Protein AF-A0A7W6GK33-F1 (afdb_monomer)

Sequence (83 aa):
MGRGNVNLYVLACAMITLAAPAAAEEAIVPDGARESTETDSCRSFGPGYFKLAGTQTCMKIGGSVRVDIGGGDPSRNGEPSKD

Mean predicted aligned error: 19.97 Å

Foldseek 3Di:
DPPVVVVVVVVVVVVVVVPDPPPPPPPPVPPPDPVCCLPCLPCVVPPQWHADPPDSDIDHDDDDDDDDDDDDDPDPPDDDDDD

InterPro domains:
  IPR003684 Porin, alpha proteobacteria type [PF02530] (41-78)

Organism: NCBI:txid1636188

Structure (mmCIF, N/CA/C/O backbone):
data_AF-A0A7W6GK33-F1
#
_entry.id   AF-A0A7W6GK33-F1
#
loop_
_atom_site.group_PDB
_atom_site.id
_atom_site.type_symbol
_atom_site.label_atom_id
_atom_site.label_alt_id
_atom_site.label_comp_id
_atom_site.label_asym_id
_atom_site.label_entity_id
_atom_site.label_seq_id
_atom_site.pdbx_PDB_ins_code
_atom_site.Cartn_x
_atom_site.Cartn_y
_atom_site.Cartn_z
_atom_site.occupancy
_atom_site.B_iso_or_equiv
_atom_site.auth_seq_id
_atom_site.auth_comp_id
_atom_site.auth_asym_id
_atom_site.auth_atom_id
_atom_site.pdbx_PDB_model_num
ATOM 1 N N . MET A 1 1 ? -36.100 11.786 56.799 1.00 54.59 1 MET A N 1
ATOM 2 C CA . MET A 1 1 ? -35.821 11.672 55.348 1.00 54.59 1 MET A CA 1
ATOM 3 C C . MET A 1 1 ? -34.414 11.117 55.158 1.00 54.59 1 MET A C 1
ATOM 5 O O . MET A 1 1 ? -33.525 11.618 55.823 1.00 54.59 1 MET A O 1
ATOM 9 N N . GLY A 1 2 ? -34.192 10.092 54.324 1.00 60.94 2 GLY A N 1
ATOM 10 C CA . GLY A 1 2 ? -32.819 9.655 53.989 1.00 60.94 2 GLY A CA 1
ATOM 11 C C . GLY A 1 2 ? -32.640 8.190 53.569 1.00 60.94 2 GLY A C 1
ATOM 12 O O . GLY A 1 2 ? -31.648 7.860 52.936 1.00 60.94 2 GLY A O 1
ATOM 13 N N . ARG A 1 3 ? -33.601 7.301 53.863 1.00 61.72 3 ARG A N 1
ATOM 14 C CA . ARG A 1 3 ? -33.454 5.852 53.594 1.00 61.72 3 ARG A CA 1
ATOM 15 C C . ARG A 1 3 ? -33.733 5.445 52.136 1.00 61.72 3 ARG A C 1
ATOM 17 O O . ARG A 1 3 ? -33.217 4.426 51.698 1.00 61.72 3 ARG A O 1
ATOM 24 N N . GLY A 1 4 ? -34.504 6.236 51.380 1.00 65.12 4 GLY A N 1
ATOM 25 C CA . GLY A 1 4 ? -34.861 5.921 49.986 1.00 65.12 4 GLY A CA 1
ATOM 26 C C . GLY A 1 4 ? -33.716 6.126 48.988 1.00 65.12 4 GLY A C 1
ATOM 27 O O . GLY A 1 4 ? -33.481 5.278 48.135 1.00 65.12 4 GLY A O 1
ATOM 28 N N . ASN A 1 5 ? -32.955 7.213 49.145 1.00 68.75 5 ASN A N 1
ATOM 29 C CA . ASN A 1 5 ? -31.904 7.584 48.190 1.00 68.75 5 ASN A CA 1
ATOM 30 C C . ASN A 1 5 ? -30.645 6.720 48.349 1.00 68.75 5 ASN A C 1
ATOM 32 O O . ASN A 1 5 ? -29.980 6.423 47.365 1.00 68.75 5 ASN A O 1
ATOM 36 N N . VAL A 1 6 ? -30.345 6.274 49.575 1.00 79.06 6 VAL A N 1
ATOM 37 C CA . VAL A 1 6 ? -29.183 5.416 49.854 1.00 79.06 6 VAL A CA 1
ATOM 38 C C . VAL A 1 6 ? -29.384 4.014 49.278 1.00 79.06 6 VAL A C 1
ATOM 40 O O . VAL A 1 6 ? -28.475 3.484 48.651 1.00 79.06 6 VAL A O 1
ATOM 43 N N . ASN A 1 7 ? -30.581 3.430 49.416 1.00 76.81 7 ASN A N 1
ATOM 44 C CA . ASN A 1 7 ? -30.851 2.094 48.879 1.00 76.81 7 ASN A CA 1
ATOM 45 C C . ASN A 1 7 ? -30.872 2.088 47.339 1.00 76.81 7 ASN A C 1
ATOM 47 O O . ASN A 1 7 ? -30.360 1.165 46.712 1.00 76.81 7 ASN A O 1
ATOM 51 N N . LEU A 1 8 ? -31.398 3.161 46.733 1.00 75.06 8 LEU A N 1
ATOM 52 C CA . LEU A 1 8 ? -31.348 3.361 45.284 1.00 75.06 8 LEU A CA 1
ATOM 53 C C . LEU A 1 8 ? -29.902 3.495 44.774 1.00 75.06 8 LEU A C 1
ATOM 55 O O . LEU A 1 8 ? -29.559 2.910 43.750 1.00 75.06 8 LEU A O 1
ATOM 59 N N . TYR A 1 9 ? -29.047 4.216 45.505 1.00 78.38 9 TYR A N 1
ATOM 60 C CA . TYR A 1 9 ? -27.639 4.399 45.143 1.00 78.38 9 TYR A CA 1
ATOM 61 C C . TYR A 1 9 ? -26.828 3.097 45.264 1.00 78.38 9 TYR A C 1
ATOM 63 O O . TYR A 1 9 ? -26.048 2.772 44.373 1.00 78.38 9 TYR A O 1
ATOM 71 N N . VAL A 1 10 ? -27.059 2.304 46.317 1.00 81.62 10 VAL A N 1
ATOM 72 C CA . VAL A 1 10 ? -26.395 1.000 46.514 1.00 81.62 10 VAL A CA 1
ATOM 73 C C . VAL A 1 10 ? -26.770 0.001 45.413 1.00 81.62 10 VAL A C 1
ATOM 75 O O . VAL A 1 10 ? -25.888 -0.670 44.878 1.00 81.62 10 VAL A O 1
ATOM 78 N N . LEU A 1 11 ? -28.048 -0.059 45.019 1.00 77.81 11 LEU A N 1
ATOM 79 C CA . LEU A 1 11 ? -28.501 -0.900 43.903 1.00 77.81 11 LEU A CA 1
ATOM 80 C C . LEU A 1 11 ? -27.891 -0.461 42.563 1.00 77.81 11 LEU A C 1
ATOM 82 O O . LEU A 1 11 ? -27.463 -1.309 41.783 1.00 77.81 11 LEU A O 1
ATOM 86 N N . ALA A 1 12 ? -27.794 0.846 42.307 1.00 77.31 12 ALA A N 1
ATOM 87 C CA . ALA A 1 12 ? -27.172 1.369 41.091 1.00 77.31 12 ALA A CA 1
ATOM 88 C C . ALA A 1 12 ? -25.675 1.019 41.005 1.00 77.31 12 ALA A C 1
ATOM 90 O O . ALA A 1 12 ? -25.209 0.577 39.956 1.00 77.31 12 ALA A O 1
ATOM 91 N N . CYS A 1 13 ? -24.927 1.146 42.106 1.00 73.00 13 CYS A N 1
ATOM 92 C CA . CYS A 1 13 ? -23.512 0.768 42.144 1.00 73.00 13 CYS A CA 1
ATOM 93 C C . CYS A 1 13 ? -23.293 -0.741 41.950 1.00 73.00 13 CYS A C 1
ATOM 95 O O . CYS A 1 13 ? -22.344 -1.125 41.271 1.00 73.00 13 CYS A O 1
ATOM 97 N N . ALA A 1 14 ? -24.171 -1.591 42.494 1.00 70.12 14 ALA A N 1
ATOM 98 C CA . ALA A 1 14 ? -24.073 -3.042 42.334 1.00 70.12 14 ALA A CA 1
ATOM 99 C C . ALA A 1 14 ? -24.276 -3.497 40.877 1.00 70.12 14 ALA A C 1
ATOM 101 O O . ALA A 1 14 ? -23.628 -4.435 40.431 1.00 70.12 14 ALA A O 1
ATOM 102 N N . MET A 1 15 ? -25.130 -2.822 40.103 1.00 66.94 15 MET A N 1
ATOM 103 C CA . MET A 1 15 ? -25.346 -3.176 38.692 1.00 66.94 15 MET A CA 1
ATOM 104 C C . MET A 1 15 ? -24.139 -2.830 37.807 1.00 66.94 15 MET A C 1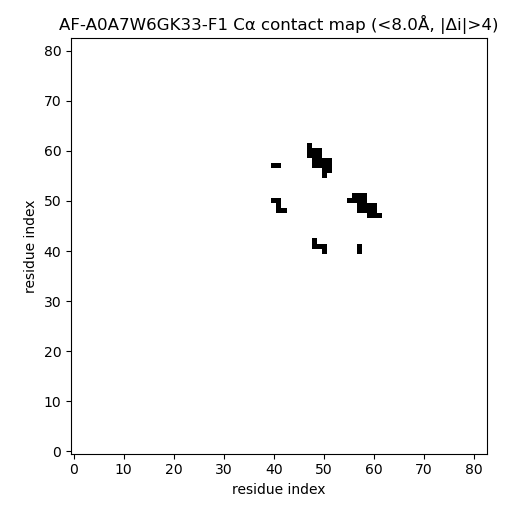
ATOM 106 O O . MET A 1 15 ? -23.874 -3.521 36.826 1.00 66.94 15 MET A O 1
ATOM 110 N N . ILE A 1 16 ? -23.382 -1.786 38.160 1.00 65.56 16 ILE A N 1
ATOM 111 C CA . ILE A 1 16 ? -22.218 -1.328 37.385 1.00 65.56 16 ILE A CA 1
ATOM 112 C C . ILE A 1 16 ? -21.041 -2.309 37.516 1.00 65.56 16 ILE A C 1
ATOM 114 O O . ILE A 1 16 ? -20.280 -2.477 36.566 1.00 65.56 16 ILE A O 1
ATOM 118 N N . THR A 1 17 ? -20.904 -3.011 38.646 1.00 62.03 17 THR A N 1
ATOM 119 C CA . THR A 1 17 ? -19.799 -3.963 38.866 1.00 62.03 17 THR A CA 1
ATOM 120 C C . THR A 1 17 ? -19.981 -5.299 38.140 1.00 62.03 17 THR A C 1
ATOM 122 O O . THR A 1 17 ? -18.988 -5.947 37.825 1.00 62.03 17 THR A O 1
ATOM 125 N N . LEU A 1 18 ? -21.218 -5.695 37.817 1.00 60.72 18 LEU A N 1
ATOM 126 C CA . LEU A 1 18 ? -21.520 -6.900 37.025 1.00 60.72 18 LEU A CA 1
ATOM 127 C C . LEU A 1 18 ? -21.377 -6.691 35.508 1.00 60.72 18 LEU A C 1
ATOM 129 O O . LEU A 1 18 ? -21.301 -7.666 34.765 1.00 60.72 18 LEU A O 1
ATOM 133 N N . ALA A 1 19 ? -21.330 -5.439 35.045 1.00 61.31 19 ALA A N 1
ATOM 134 C CA . ALA A 1 19 ? -21.173 -5.092 33.633 1.00 61.31 19 ALA A CA 1
ATOM 135 C C . ALA A 1 19 ? -19.708 -4.876 33.217 1.00 61.31 19 ALA A C 1
ATOM 137 O O . ALA A 1 19 ? -19.458 -4.387 32.118 1.00 61.31 19 ALA A O 1
ATOM 138 N N . ALA A 1 20 ? -18.741 -5.224 34.071 1.00 59.91 20 ALA A N 1
ATOM 139 C CA . ALA A 1 20 ? -17.344 -5.293 33.676 1.00 59.91 20 ALA A CA 1
ATOM 140 C C . ALA A 1 20 ? -17.084 -6.671 33.048 1.00 59.91 20 ALA A C 1
ATOM 142 O O . AL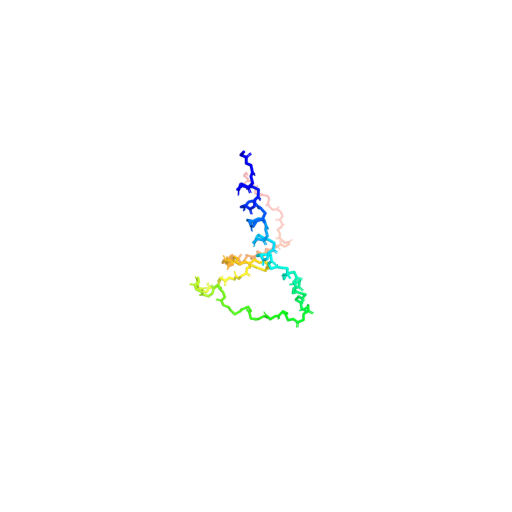A A 1 20 ? -16.925 -7.645 33.789 1.00 59.91 20 ALA A O 1
ATOM 143 N N . PRO A 1 21 ? -17.007 -6.806 31.709 1.00 52.50 21 PRO A N 1
ATOM 144 C CA . PRO A 1 21 ? -16.323 -7.948 31.142 1.00 52.50 21 PRO A CA 1
ATOM 145 C C . PRO A 1 21 ? -14.849 -7.804 31.534 1.00 52.50 21 PRO A C 1
ATOM 147 O O . PRO A 1 21 ? -14.070 -7.136 30.860 1.00 52.50 21 PRO A O 1
ATOM 150 N N . ALA A 1 22 ? -14.448 -8.426 32.641 1.00 61.69 22 ALA A N 1
ATOM 151 C CA . ALA A 1 22 ? -13.059 -8.800 32.851 1.00 61.69 22 ALA A CA 1
ATOM 152 C C . ALA A 1 22 ? -12.748 -9.964 31.898 1.00 61.69 22 ALA A C 1
ATOM 154 O O . ALA A 1 22 ? -12.568 -11.101 32.311 1.00 61.69 22 ALA A O 1
ATOM 155 N N . ALA A 1 23 ? -12.745 -9.665 30.603 1.00 48.66 23 ALA A 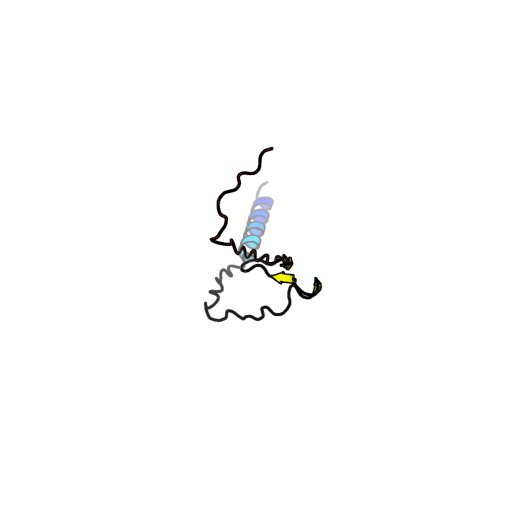N 1
ATOM 156 C CA . ALA A 1 23 ? -12.084 -10.460 29.587 1.00 48.66 23 ALA A CA 1
ATOM 157 C C . ALA A 1 23 ? -10.910 -9.620 29.082 1.00 48.66 23 ALA A C 1
ATOM 159 O O . ALA A 1 23 ? -10.835 -9.220 27.926 1.00 48.66 23 ALA A O 1
ATOM 160 N N . ALA A 1 24 ? -9.998 -9.321 30.008 1.00 53.69 24 ALA A N 1
ATOM 161 C CA . ALA A 1 24 ? -8.593 -9.256 29.661 1.00 53.69 24 ALA A CA 1
ATOM 162 C C . ALA A 1 24 ? -8.137 -10.706 29.451 1.00 53.69 24 ALA A C 1
ATOM 164 O O . ALA A 1 24 ? -7.515 -11.309 30.318 1.00 53.69 24 ALA A O 1
ATOM 165 N N . GLU A 1 25 ? -8.510 -11.288 28.319 1.00 51.66 25 GLU A N 1
ATOM 166 C CA . GLU A 1 25 ? -7.627 -12.249 27.686 1.00 51.66 25 GLU A CA 1
ATOM 167 C C . GLU A 1 25 ? -6.901 -11.432 26.634 1.00 51.66 25 GLU A C 1
ATOM 169 O O . GLU A 1 25 ? -7.416 -11.139 25.556 1.00 51.66 25 GLU A O 1
ATOM 174 N N . GLU A 1 26 ? -5.711 -10.980 27.024 1.00 58.84 26 GLU A N 1
ATOM 175 C CA . GLU A 1 26 ? -4.627 -10.756 26.087 1.00 58.84 26 GLU A CA 1
ATOM 176 C C . GLU A 1 26 ? -4.609 -11.994 25.189 1.00 58.84 26 GLU A C 1
ATOM 178 O O . GLU A 1 26 ? -4.123 -13.061 25.575 1.00 58.84 26 GLU A O 1
ATOM 183 N N . ALA A 1 27 ? -5.222 -11.878 24.012 1.00 51.22 27 ALA A N 1
ATOM 184 C CA . ALA A 1 27 ? -4.974 -12.792 22.927 1.00 51.22 27 ALA A CA 1
ATOM 185 C C . ALA A 1 27 ? -3.501 -12.580 22.606 1.00 51.22 27 ALA A C 1
ATOM 187 O O . ALA A 1 27 ? -3.135 -11.703 21.824 1.00 51.22 27 ALA A O 1
ATOM 188 N N . ILE A 1 28 ? -2.651 -13.343 23.292 1.00 56.41 28 ILE A N 1
ATOM 189 C CA . ILE A 1 28 ? -1.287 -13.596 22.878 1.00 56.41 28 ILE A CA 1
ATOM 190 C C . ILE A 1 28 ? -1.474 -14.208 21.504 1.00 56.41 28 ILE A C 1
ATOM 192 O O . ILE A 1 28 ? -1.761 -15.396 21.376 1.00 56.41 28 ILE A O 1
ATOM 196 N N . VAL A 1 29 ? -1.433 -13.352 20.486 1.00 62.41 29 VAL A N 1
ATOM 197 C CA . VAL A 1 29 ? -1.371 -13.774 19.103 1.00 62.41 29 VAL A CA 1
ATOM 198 C C . VAL A 1 29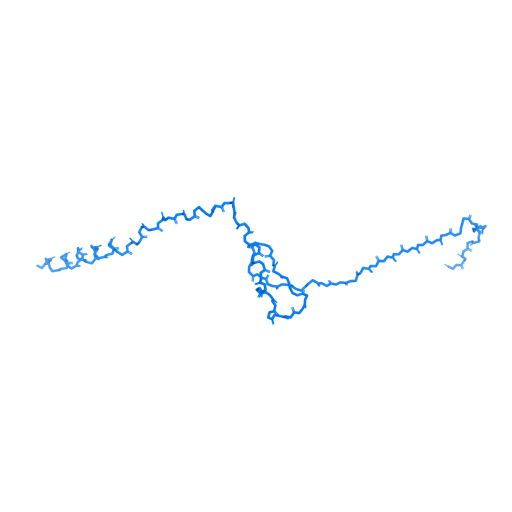 ? -0.120 -14.638 19.069 1.00 62.41 29 VAL A C 1
ATOM 200 O O . VAL A 1 29 ? 0.964 -14.104 19.324 1.00 62.41 29 VAL A O 1
ATOM 203 N N . PRO A 1 30 ? -0.231 -15.964 18.870 1.00 57.34 30 PRO A N 1
ATOM 204 C CA . PRO A 1 30 ? 0.958 -16.763 18.686 1.00 57.34 30 PRO A CA 1
ATOM 205 C C . PRO A 1 30 ? 1.691 -16.141 17.503 1.00 57.34 30 PRO A C 1
ATOM 207 O O . PRO A 1 30 ? 1.139 -16.023 16.405 1.00 57.34 30 PRO A O 1
ATOM 210 N N . ASP A 1 31 ? 2.912 -15.685 17.763 1.00 58.12 31 ASP A N 1
ATOM 211 C CA . ASP A 1 31 ? 3.878 -15.233 16.770 1.00 58.12 31 ASP A CA 1
ATOM 212 C C . ASP A 1 31 ? 4.204 -16.455 15.890 1.00 58.12 31 ASP A C 1
ATOM 214 O O . ASP A 1 31 ? 5.131 -17.221 16.134 1.00 58.12 31 ASP A O 1
ATOM 218 N N . GLY A 1 32 ? 3.283 -16.775 14.983 1.00 61.16 32 GLY A N 1
ATOM 219 C CA . GLY A 1 32 ? 3.171 -18.117 14.409 1.00 61.16 32 GLY A CA 1
ATOM 220 C C . GLY A 1 32 ? 2.159 -18.251 13.278 1.00 61.16 32 GLY A C 1
ATOM 221 O O . GLY A 1 32 ? 2.161 -19.257 12.577 1.00 61.16 32 GLY A O 1
ATOM 222 N N . ALA A 1 33 ? 1.364 -17.220 13.012 1.00 50.81 33 ALA A N 1
ATOM 223 C CA . ALA A 1 33 ? 0.738 -17.057 11.716 1.00 50.81 33 ALA A CA 1
ATOM 224 C C . ALA A 1 33 ? 0.833 -15.585 11.335 1.00 50.81 33 ALA A C 1
ATOM 226 O O . ALA A 1 33 ? -0.092 -14.799 11.527 1.00 50.81 33 ALA A O 1
ATOM 227 N N . ARG A 1 34 ? 1.948 -15.214 10.693 1.00 51.59 34 ARG A N 1
ATOM 228 C CA . ARG A 1 34 ? 1.826 -14.293 9.561 1.00 51.59 34 ARG A CA 1
ATOM 229 C C . ARG A 1 34 ? 0.954 -15.019 8.549 1.00 51.59 34 ARG A C 1
ATOM 231 O O . ARG A 1 34 ? 1.457 -15.634 7.610 1.00 51.59 34 ARG A O 1
ATOM 238 N N . GLU A 1 35 ? -0.349 -15.021 8.806 1.00 51.28 35 GLU A N 1
ATOM 239 C CA . GLU A 1 35 ? -1.331 -15.366 7.815 1.00 51.28 35 GLU A CA 1
ATOM 240 C C . GLU A 1 35 ? -1.213 -14.236 6.806 1.00 51.28 35 GLU A C 1
ATOM 242 O O . GLU A 1 35 ? -1.806 -13.168 6.899 1.00 51.28 35 GLU A O 1
ATOM 247 N N . SER A 1 36 ? -0.319 -14.474 5.858 1.00 51.50 36 SER A N 1
ATOM 248 C CA . SER A 1 36 ? -0.188 -13.771 4.600 1.00 51.50 36 SER A CA 1
ATOM 249 C C . SER A 1 36 ? -1.399 -14.070 3.714 1.00 51.50 36 SER A C 1
ATOM 251 O O . SER A 1 36 ? -1.313 -14.025 2.490 1.00 51.50 36 SER A O 1
ATOM 253 N N . THR A 1 37 ? -2.583 -14.183 4.326 1.00 52.28 37 THR A N 1
ATOM 254 C CA . THR A 1 37 ? -3.814 -13.623 3.783 1.00 52.28 37 THR A CA 1
ATOM 255 C C . THR A 1 37 ? -3.684 -12.089 3.719 1.00 52.28 37 THR A C 1
ATOM 257 O O . THR A 1 37 ? -4.562 -11.317 4.087 1.00 52.28 37 THR A O 1
ATOM 260 N N . GLU A 1 38 ? -2.592 -11.629 3.096 1.00 54.50 38 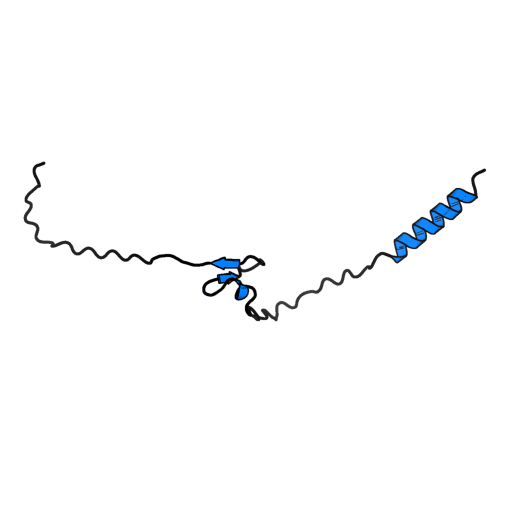GLU A N 1
ATOM 261 C CA . GLU A 1 38 ? -2.423 -10.389 2.343 1.00 54.50 38 GLU A CA 1
ATOM 262 C C . GLU A 1 38 ? -3.292 -10.473 1.076 1.00 54.50 38 GLU A C 1
ATOM 264 O O . GLU A 1 38 ? -2.905 -10.172 -0.048 1.00 54.50 38 GLU A O 1
ATOM 269 N N . THR A 1 39 ? -4.499 -10.993 1.250 1.00 56.28 39 THR A N 1
ATOM 270 C CA . THR A 1 39 ? -5.466 -11.237 0.207 1.00 56.28 39 THR A CA 1
ATOM 271 C C . THR A 1 39 ? -6.313 -9.980 0.132 1.00 56.28 39 THR A C 1
ATOM 273 O O . THR A 1 39 ? -7.272 -9.774 0.869 1.00 56.28 39 THR A O 1
ATOM 276 N N . ASP A 1 40 ? -5.870 -9.096 -0.757 1.00 64.69 40 ASP A N 1
ATOM 277 C CA . ASP A 1 40 ? -6.714 -8.182 -1.519 1.00 64.69 40 ASP A CA 1
ATOM 278 C C . ASP A 1 40 ? -7.492 -7.088 -0.762 1.00 64.69 40 ASP A C 1
ATOM 280 O O . ASP A 1 40 ? -8.448 -6.540 -1.311 1.00 64.69 40 ASP A O 1
ATOM 284 N N . SER A 1 41 ? -7.051 -6.635 0.423 1.00 71.69 41 SER A N 1
ATOM 285 C CA . SER A 1 41 ? -7.674 -5.452 1.066 1.00 71.69 41 SER A CA 1
ATOM 286 C C . SER A 1 41 ? -7.680 -4.218 0.149 1.00 71.69 41 SER A C 1
ATOM 288 O O . SER A 1 41 ? -8.608 -3.414 0.188 1.00 71.69 41 SER A O 1
ATOM 290 N N . CYS A 1 42 ? -6.652 -4.073 -0.693 1.00 84.44 42 CYS A N 1
ATOM 291 C CA . CYS A 1 42 ? -6.494 -2.922 -1.579 1.00 84.44 42 CYS A CA 1
ATOM 292 C C . CYS A 1 42 ? -6.911 -3.184 -3.038 1.00 84.44 42 CYS A C 1
ATOM 294 O O . CYS A 1 42 ? -6.819 -2.275 -3.861 1.00 84.44 42 CYS A O 1
ATOM 296 N N . ARG A 1 43 ? -7.422 -4.380 -3.378 1.00 81.44 43 ARG A N 1
ATOM 297 C CA . ARG A 1 43 ? -7.822 -4.731 -4.757 1.00 81.44 43 ARG A CA 1
ATOM 298 C C . ARG A 1 43 ? -9.027 -3.941 -5.268 1.00 81.44 43 ARG A C 1
ATOM 300 O O . ARG A 1 43 ? -9.155 -3.754 -6.474 1.00 81.44 43 ARG A O 1
ATOM 307 N N . SER A 1 44 ? -9.871 -3.432 -4.369 1.00 87.25 44 SER A N 1
ATOM 308 C CA . SER A 1 44 ? -11.001 -2.546 -4.694 1.00 87.25 44 SER A CA 1
ATOM 309 C C . SER A 1 44 ? -10.569 -1.212 -5.310 1.00 87.25 44 SER A C 1
ATOM 311 O O . SER A 1 44 ? -11.292 -0.656 -6.132 1.00 87.25 44 SER A O 1
ATOM 313 N N . PHE A 1 45 ? -9.380 -0.715 -4.956 1.00 88.31 45 PHE A N 1
ATOM 314 C CA . PHE A 1 45 ? -8.813 0.515 -5.515 1.00 88.31 45 PHE A CA 1
ATOM 315 C C . PHE A 1 45 ? -8.222 0.309 -6.918 1.00 88.31 45 PHE A C 1
ATOM 317 O O . PHE A 1 45 ? -7.957 1.276 -7.632 1.00 88.31 45 PHE A O 1
ATOM 324 N N . GLY A 1 46 ? -8.056 -0.947 -7.337 1.00 88.56 46 GLY A N 1
ATOM 325 C CA . GLY A 1 46 ? -7.550 -1.325 -8.648 1.00 88.56 46 GLY A CA 1
ATOM 326 C C . GLY A 1 46 ? -6.086 -1.781 -8.637 1.00 88.56 46 GLY A C 1
ATOM 327 O O . GLY A 1 46 ? -5.461 -1.921 -7.584 1.00 88.56 46 GLY A O 1
ATOM 328 N N . PRO A 1 47 ? -5.518 -2.059 -9.821 1.00 86.62 47 PRO A N 1
ATOM 329 C CA . PRO A 1 47 ? -4.164 -2.586 -9.942 1.00 86.62 47 PRO A CA 1
ATOM 330 C C . PRO A 1 47 ? -3.104 -1.580 -9.470 1.00 86.62 47 PRO A C 1
ATOM 332 O O . PRO A 1 47 ? -3.212 -0.371 -9.695 1.00 86.62 47 PRO A O 1
ATOM 335 N N . GLY A 1 48 ? -2.045 -2.101 -8.847 1.00 86.12 48 GLY A N 1
ATOM 336 C CA . GLY A 1 48 ? -0.917 -1.308 -8.345 1.00 86.12 48 GLY A CA 1
ATOM 337 C C . GLY A 1 48 ? -1.149 -0.640 -6.985 1.00 86.12 48 GLY A C 1
ATOM 338 O O . GLY A 1 48 ? -0.307 0.154 -6.565 1.00 86.12 48 GLY A O 1
ATOM 339 N N . TYR A 1 49 ? -2.262 -0.940 -6.306 1.00 90.25 49 TYR A N 1
ATOM 340 C CA . TYR A 1 49 ? -2.483 -0.565 -4.911 1.00 90.25 49 TYR A CA 1
ATOM 341 C C . TYR A 1 49 ? -1.997 -1.666 -3.969 1.00 90.25 49 TYR A C 1
ATOM 343 O O . TYR A 1 49 ? -2.348 -2.833 -4.126 1.00 90.25 49 TYR A O 1
ATOM 351 N N . PHE A 1 50 ? -1.224 -1.266 -2.965 1.00 87.81 50 PHE A N 1
ATOM 352 C CA . PHE A 1 50 ? -0.626 -2.142 -1.965 1.00 87.81 50 PHE A CA 1
ATOM 353 C C . PHE A 1 50 ? -1.017 -1.675 -0.563 1.00 87.81 50 PHE A C 1
ATOM 355 O O . PHE A 1 50 ? -1.235 -0.480 -0.329 1.00 87.81 50 PHE A O 1
ATOM 362 N N . LYS A 1 51 ? -1.105 -2.622 0.372 1.00 86.50 51 LYS A N 1
ATOM 363 C CA . LYS A 1 51 ? -1.335 -2.334 1.788 1.00 86.50 51 LYS A CA 1
ATOM 364 C C . LYS A 1 51 ? -0.006 -1.977 2.450 1.00 86.50 51 LYS A C 1
ATOM 366 O O . LYS A 1 51 ? 0.987 -2.678 2.285 1.00 86.50 51 LYS A O 1
ATOM 371 N N . LEU A 1 52 ? 0.013 -0.890 3.214 1.00 87.81 52 LEU A N 1
ATOM 372 C CA . LEU A 1 52 ? 1.164 -0.521 4.035 1.00 87.81 52 LEU A CA 1
ATOM 373 C C . LEU A 1 52 ? 1.311 -1.487 5.215 1.00 87.81 52 LEU A C 1
ATOM 375 O O . LEU A 1 52 ? 0.384 -1.624 6.018 1.00 87.81 52 LEU A O 1
ATOM 379 N N . ALA A 1 53 ? 2.489 -2.100 5.355 1.00 85.06 53 ALA A N 1
ATOM 380 C CA . ALA A 1 53 ? 2.796 -2.987 6.473 1.00 85.06 53 ALA A CA 1
ATOM 381 C C . ALA A 1 53 ? 2.522 -2.299 7.824 1.00 85.06 53 ALA A C 1
ATOM 383 O O . ALA A 1 53 ? 2.901 -1.149 8.039 1.00 85.06 53 ALA A O 1
ATOM 384 N N . GLY A 1 54 ? 1.834 -3.000 8.728 1.00 83.25 54 GLY A N 1
ATOM 385 C CA . GLY A 1 54 ? 1.459 -2.467 10.042 1.00 83.25 54 GLY A CA 1
ATOM 386 C C . GLY A 1 54 ? 0.280 -1.483 10.041 1.00 83.25 54 GLY A C 1
ATOM 387 O O . GLY A 1 54 ? -0.065 -0.970 11.101 1.00 83.25 54 GLY A O 1
ATOM 388 N N . THR A 1 55 ? -0.367 -1.222 8.898 1.00 83.81 55 THR A N 1
ATOM 389 C CA . THR A 1 55 ? -1.538 -0.327 8.818 1.00 83.81 55 THR A CA 1
ATOM 390 C C . THR A 1 55 ? -2.662 -0.909 7.953 1.00 83.81 55 THR A C 1
ATOM 392 O O . THR A 1 55 ? -2.503 -1.939 7.298 1.00 83.81 55 THR A O 1
ATOM 395 N N . GLN A 1 56 ? -3.816 -0.233 7.932 1.00 84.62 56 GLN A N 1
ATOM 396 C CA . GLN A 1 56 ? -4.923 -0.520 7.005 1.00 84.62 56 GLN A CA 1
ATOM 397 C C . GLN A 1 56 ? -4.984 0.463 5.824 1.00 84.62 56 GLN A C 1
ATOM 399 O O . GLN A 1 56 ? -6.004 0.570 5.148 1.00 84.62 56 GLN A O 1
ATOM 404 N N . THR A 1 57 ? -3.897 1.190 5.571 1.00 88.31 57 THR A N 1
ATOM 405 C CA . THR A 1 57 ? -3.841 2.205 4.519 1.00 88.31 57 THR A CA 1
ATOM 406 C C . THR A 1 57 ? -3.459 1.577 3.180 1.00 88.31 57 THR A C 1
ATOM 408 O O . THR A 1 57 ? -2.493 0.814 3.098 1.00 88.31 57 THR A O 1
ATOM 411 N N . CYS A 1 58 ? -4.185 1.946 2.121 1.00 91.00 58 CYS A N 1
ATOM 412 C CA . CYS A 1 58 ? -3.869 1.573 0.743 1.00 91.00 58 CYS A CA 1
ATOM 413 C C . CYS A 1 58 ? -3.120 2.704 0.031 1.00 91.00 58 CYS A C 1
ATOM 415 O O . CYS A 1 58 ? -3.544 3.859 0.065 1.00 91.00 58 CYS A O 1
ATOM 417 N N . MET A 1 59 ? -2.024 2.367 -0.645 1.00 90.31 59 MET A N 1
ATOM 418 C CA . MET A 1 59 ? -1.219 3.313 -1.422 1.00 90.31 59 MET A CA 1
ATOM 419 C C . MET A 1 59 ? -0.850 2.749 -2.790 1.00 90.31 59 MET A C 1
ATOM 421 O O . MET A 1 59 ? -0.698 1.540 -2.952 1.00 90.31 59 MET A O 1
ATOM 425 N N . LYS A 1 60 ? -0.691 3.636 -3.775 1.00 90.56 60 LYS A N 1
ATOM 426 C CA . LYS A 1 60 ? -0.270 3.274 -5.129 1.00 90.56 60 LYS A CA 1
ATOM 427 C C . LYS A 1 60 ? 1.224 3.524 -5.294 1.00 90.56 60 LYS A C 1
ATOM 429 O O . LYS A 1 60 ? 1.675 4.653 -5.115 1.00 90.56 60 LYS A O 1
ATOM 434 N N . ILE A 1 61 ? 1.974 2.488 -5.659 1.00 87.00 61 ILE A N 1
ATOM 435 C CA . ILE A 1 61 ? 3.410 2.604 -5.936 1.00 87.00 61 ILE A CA 1
ATOM 436 C C . ILE A 1 61 ? 3.593 2.835 -7.438 1.00 87.00 61 ILE A C 1
ATOM 438 O O . ILE A 1 61 ? 3.076 2.080 -8.261 1.00 87.00 61 ILE A O 1
ATOM 442 N N . GLY A 1 62 ? 4.316 3.892 -7.800 1.00 88.88 62 GLY A N 1
ATOM 443 C CA . GLY A 1 62 ? 4.615 4.234 -9.187 1.00 88.88 62 GLY A CA 1
ATOM 444 C C . GLY A 1 62 ? 5.798 5.191 -9.285 1.00 88.88 62 GLY A C 1
ATOM 445 O O . GLY A 1 62 ? 6.175 5.834 -8.309 1.00 88.88 62 GLY A O 1
ATOM 446 N N . GLY A 1 63 ? 6.394 5.273 -10.468 1.00 90.88 63 GLY A N 1
ATOM 447 C CA . GLY A 1 63 ? 7.560 6.108 -10.738 1.00 90.88 63 GLY A CA 1
ATOM 448 C C . GLY A 1 63 ? 8.234 5.699 -12.043 1.00 90.88 63 GLY A C 1
ATOM 449 O O . GLY A 1 63 ? 7.786 4.767 -12.712 1.00 90.88 63 GLY A O 1
ATOM 450 N N . SER A 1 64 ? 9.306 6.394 -12.410 1.00 91.88 64 SER A N 1
ATOM 451 C CA . SER A 1 64 ? 10.169 6.016 -13.530 1.00 91.88 64 SER A CA 1
ATOM 452 C C . SER A 1 64 ? 11.563 5.667 -13.021 1.00 91.88 64 SER A C 1
ATOM 454 O O . SER A 1 64 ? 12.104 6.340 -12.145 1.00 91.88 64 SER A O 1
ATOM 456 N N . VAL A 1 65 ? 12.149 4.608 -13.579 1.00 93.12 65 VAL A N 1
ATOM 457 C CA . VAL A 1 65 ? 13.570 4.304 -13.394 1.00 93.12 65 VAL A CA 1
ATOM 458 C C . VAL A 1 65 ? 14.325 5.047 -14.487 1.00 93.12 65 VAL A C 1
ATOM 460 O O . VAL A 1 65 ? 14.038 4.862 -15.669 1.00 93.12 65 VAL A O 1
ATOM 463 N N . ARG A 1 66 ? 15.258 5.916 -14.096 1.00 92.62 66 ARG A N 1
ATOM 464 C CA . ARG A 1 66 ? 16.162 6.598 -15.026 1.00 92.62 66 ARG A CA 1
ATOM 465 C C . ARG A 1 66 ? 17.556 6.013 -14.878 1.00 92.62 66 ARG A C 1
ATOM 467 O O . ARG A 1 66 ? 18.022 5.818 -13.759 1.00 92.62 66 ARG A O 1
ATOM 474 N N . VAL A 1 67 ? 18.180 5.717 -16.011 1.00 94.38 67 VAL A N 1
ATOM 475 C CA . VAL A 1 67 ? 19.556 5.235 -16.085 1.00 94.38 67 VAL A CA 1
ATOM 476 C C . VAL A 1 67 ? 20.287 6.140 -17.060 1.00 94.38 67 VAL A C 1
ATOM 478 O O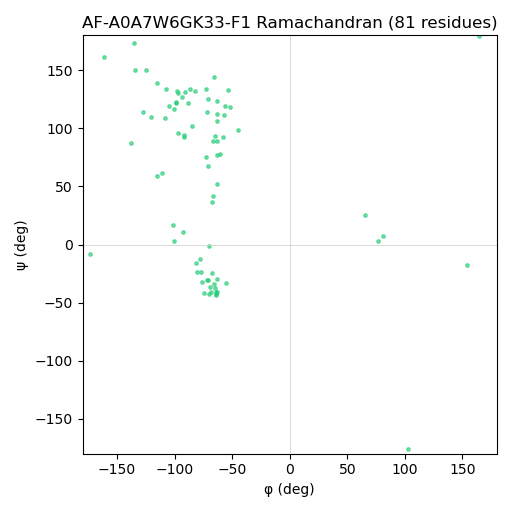 . VAL A 1 67 ? 19.966 6.156 -18.246 1.00 94.38 67 VAL A O 1
ATOM 481 N N . ASP A 1 68 ? 21.252 6.892 -16.545 1.00 90.56 68 ASP A N 1
ATOM 482 C CA . ASP A 1 68 ? 22.119 7.756 -17.336 1.00 90.56 68 ASP A CA 1
ATOM 483 C C . ASP A 1 68 ? 23.443 7.029 -17.591 1.00 90.56 68 ASP A C 1
ATOM 485 O O . ASP A 1 68 ? 24.132 6.621 -16.653 1.00 90.56 68 ASP A O 1
ATOM 489 N N . ILE A 1 69 ? 23.800 6.844 -18.864 1.00 88.31 69 ILE A N 1
ATOM 490 C CA . ILE A 1 69 ? 25.076 6.246 -19.276 1.00 88.31 69 ILE A CA 1
ATOM 491 C C . ILE A 1 69 ? 25.807 7.269 -20.141 1.00 88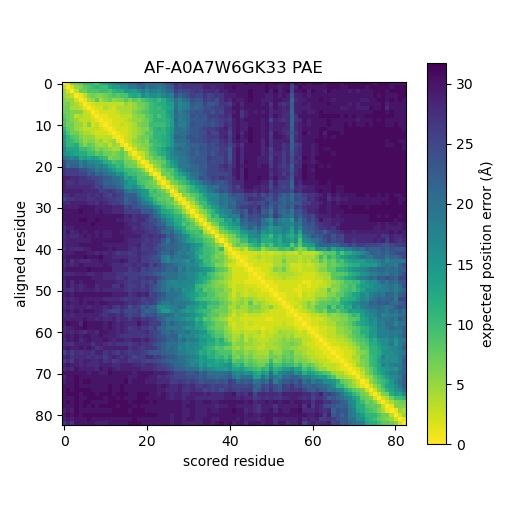.31 69 ILE A C 1
ATOM 493 O O . ILE A 1 69 ? 25.391 7.557 -21.261 1.00 88.31 69 ILE A O 1
ATOM 497 N N . GLY A 1 70 ? 26.894 7.826 -19.607 1.00 84.06 70 GLY A N 1
ATOM 498 C CA . GLY A 1 70 ? 27.771 8.755 -20.315 1.00 84.06 70 GLY A CA 1
ATOM 499 C C . GLY A 1 70 ? 29.072 8.075 -20.729 1.00 84.06 70 GLY A C 1
ATOM 500 O O . GLY A 1 70 ? 29.827 7.619 -19.873 1.00 84.06 70 GLY A O 1
ATOM 501 N N . GLY A 1 71 ? 29.344 8.023 -22.033 1.00 81.06 71 GLY A N 1
ATOM 502 C CA . GLY A 1 71 ? 30.658 7.690 -22.581 1.00 81.06 71 GLY A CA 1
ATOM 503 C C . GLY A 1 71 ? 31.374 8.974 -22.989 1.00 81.06 71 GLY A C 1
ATOM 504 O O . GLY A 1 71 ? 30.883 9.698 -23.849 1.00 81.06 71 GLY A O 1
ATOM 505 N N . GLY A 1 72 ? 32.500 9.282 -22.348 1.00 73.50 72 GLY A N 1
ATOM 506 C CA . GLY A 1 72 ? 33.392 10.356 -22.778 1.00 73.50 72 GLY A CA 1
ATOM 507 C C . GLY A 1 72 ? 34.529 9.783 -23.614 1.00 73.50 72 GLY A C 1
ATOM 508 O O . GLY A 1 72 ? 3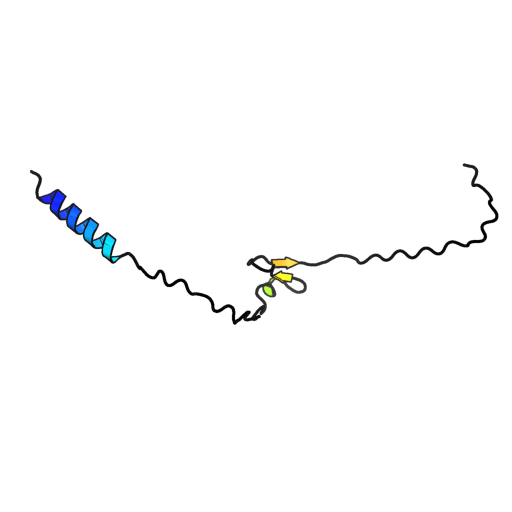5.182 8.834 -23.184 1.00 73.50 72 GLY A O 1
ATOM 509 N N . ASP A 1 73 ? 34.785 10.360 -24.785 1.00 76.81 73 ASP A N 1
ATOM 510 C CA . ASP A 1 73 ? 35.987 10.059 -25.557 1.00 76.81 73 ASP A CA 1
ATOM 511 C C . ASP A 1 73 ? 37.223 10.490 -24.737 1.00 76.81 73 ASP A C 1
ATOM 513 O O . ASP A 1 73 ? 37.328 11.673 -24.394 1.00 76.81 73 ASP A O 1
ATOM 517 N N . PRO A 1 74 ? 38.202 9.608 -24.440 1.00 63.84 74 PRO A N 1
ATOM 518 C CA . PRO A 1 74 ? 39.463 10.030 -23.819 1.00 63.84 74 PRO A CA 1
ATOM 519 C C . PRO A 1 74 ? 40.342 10.850 -24.781 1.00 63.84 74 PRO A C 1
ATOM 521 O O . PRO A 1 74 ? 41.422 11.301 -24.410 1.00 63.84 74 PRO A O 1
ATOM 524 N N . SER A 1 75 ? 39.893 11.055 -26.021 1.00 62.44 75 SER A N 1
ATOM 525 C CA . SER A 1 75 ? 40.606 11.788 -27.063 1.00 62.44 75 SER A CA 1
ATOM 526 C C . SER A 1 75 ? 39.862 13.061 -27.453 1.00 62.44 75 SER A C 1
ATOM 528 O O . SER A 1 75 ? 39.534 13.276 -28.615 1.00 62.44 75 SER A O 1
ATOM 530 N N . ARG A 1 76 ? 39.637 13.949 -26.484 1.00 62.06 76 ARG A N 1
ATOM 531 C CA . ARG A 1 76 ? 39.564 15.380 -26.791 1.00 62.06 76 ARG A CA 1
ATOM 532 C C . ARG A 1 76 ? 40.961 15.948 -26.616 1.00 62.06 76 ARG A C 1
ATOM 534 O 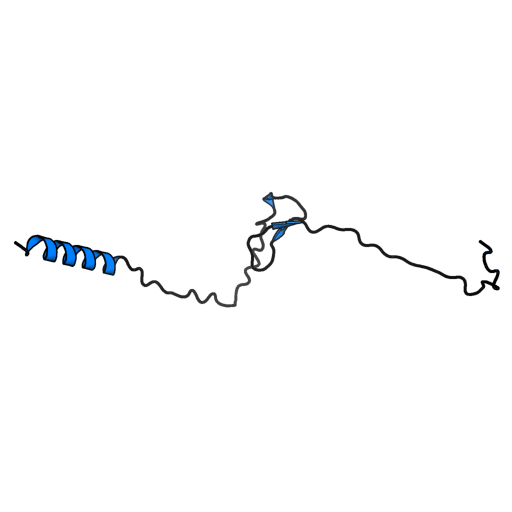O . ARG A 1 76 ? 41.368 16.289 -25.510 1.00 62.06 76 ARG A O 1
ATOM 541 N N . ASN A 1 77 ? 41.702 16.014 -27.722 1.00 60.81 77 ASN A N 1
ATOM 542 C CA . ASN A 1 77 ? 42.744 17.023 -27.842 1.00 60.81 77 ASN A CA 1
ATOM 543 C C . ASN A 1 77 ? 42.059 18.360 -27.524 1.00 60.81 77 ASN A C 1
ATOM 545 O O . ASN A 1 77 ? 41.028 18.669 -28.119 1.00 60.81 77 ASN A O 1
ATOM 549 N N . GLY A 1 78 ? 42.516 19.037 -26.474 1.00 65.44 78 GLY A N 1
ATOM 550 C CA . GLY A 1 78 ? 41.786 20.141 -25.869 1.00 65.44 78 GLY A CA 1
ATOM 551 C C . GLY A 1 78 ? 41.608 21.301 -26.839 1.00 65.44 78 GLY A C 1
ATOM 552 O O . GLY A 1 78 ? 42.540 22.064 -27.062 1.00 65.44 78 GLY A O 1
ATOM 553 N N . GLU A 1 79 ? 40.396 21.475 -27.349 1.00 66.56 79 GLU A N 1
ATOM 554 C CA . GLU A 1 79 ? 39.946 22.749 -27.895 1.00 66.56 79 GLU A CA 1
ATOM 555 C C . GLU A 1 79 ? 38.919 23.331 -26.915 1.00 66.56 79 GLU A C 1
ATOM 557 O O . GLU A 1 79 ? 37.839 22.759 -26.739 1.00 66.56 79 GLU A O 1
ATOM 562 N N . PRO A 1 80 ? 39.264 24.410 -26.188 1.00 67.38 80 PRO A N 1
ATOM 563 C CA . PRO A 1 80 ? 38.329 25.060 -25.288 1.00 67.38 80 PRO A CA 1
ATOM 564 C C . PRO A 1 80 ? 37.278 25.819 -26.103 1.00 67.38 80 PRO A C 1
ATOM 566 O O . PRO A 1 80 ? 37.607 26.566 -27.025 1.00 67.38 80 PRO A O 1
ATOM 569 N N . SER A 1 81 ? 36.012 25.656 -25.719 1.00 69.88 81 SER A N 1
ATOM 570 C CA . SER A 1 81 ? 34.915 26.500 -26.189 1.00 69.88 81 SER A CA 1
ATOM 571 C C . SER A 1 81 ? 35.167 27.930 -25.712 1.00 69.88 81 SER A C 1
ATOM 573 O O . SER A 1 81 ? 35.143 28.199 -24.512 1.00 69.88 81 SER A O 1
ATOM 575 N N . LYS A 1 82 ? 35.445 28.841 -26.647 1.00 65.56 82 LYS A N 1
ATOM 576 C CA . LYS A 1 82 ? 35.215 30.274 -26.444 1.00 65.56 82 LYS A CA 1
ATOM 577 C C . LYS A 1 82 ? 33.705 30.459 -26.489 1.00 65.56 82 LYS A C 1
ATOM 579 O O . LYS A 1 82 ? 33.159 30.158 -27.539 1.00 65.56 82 LYS A O 1
ATOM 584 N N . ASP A 1 83 ? 33.108 30.853 -25.366 1.00 52.62 83 ASP A N 1
ATOM 585 C CA . ASP A 1 83 ? 31.949 31.753 -25.214 1.00 52.62 83 ASP A CA 1
ATOM 586 C C . ASP A 1 83 ? 31.742 32.043 -23.717 1.00 52.62 83 ASP A C 1
ATOM 588 O O . ASP A 1 83 ? 31.473 31.087 -22.952 1.00 52.62 83 ASP A O 1
#

Radius of gyration: 34.78 Å; Cα contacts (8 Å, |Δi|>4): 25; chains: 1; bounding box: 79×50×83 Å

Solvent-accessible surface area (backbone atoms only — not comparable to full-atom values): 5988 Å² total; per-residue (Å²): 138,68,71,69,64,53,56,54,50,54,55,54,55,56,56,58,65,73,69,56,81,85,69,84,66,79,75,73,70,65,93,78,65,89,68,74,74,78,67,59,87,28,53,87,83,35,91,61,39,41,69,44,87,98,57,92,49,69,45,73,75,83,86,82,91,83,86,88,84,87,84,77,75,93,77,65,77,88,75,80,83,88,129

pLDDT: mean 72.01, std 13.95, range [48.66, 94.38]

Secondary structure (DSSP, 8-state):
--HHHHHHHHHHHHHHHHT-----------TT-------STTGGG-TTEEEPTTSS-EEE----------PPPS---------